Protein AF-A0A923ZU09-F1 (afdb_monomer_lite)

Secondary structure (DSSP, 8-state):
-HHHHHHHHHHHHHT-----S-------SS--SSGGGSEEEE-SSEEEEE---SSS--EEEEETT--SS-------

Foldseek 3Di:
DVVVVVVVVVVVVVPDDDDPDDDDDDDDPDFAPDQVRFDWDDDVAKIWTWRPDPPDTDIDIDGPPPDPDDDDDPDD

Sequence (76 aa):
MKKTFHFILLFALCSVQLFAQKQLTLWYKQPARNWNEALPIGNGRIGAMIFGRPENELIQLNEQTLWSGGPVNRNP

pLDDT: mean 89.66, std 10.28, range [63.09, 98.56]

Structure (mmCIF, N/CA/C/O backbone):
data_AF-A0A923ZU09-F1
#
_entry.id   AF-A0A923ZU09-F1
#
loop_
_atom_site.group_PDB
_atom_site.id
_atom_site.type_symbol
_atom_site.label_atom_id
_atom_site.label_alt_id
_atom_site.label_comp_id
_atom_site.label_asym_id
_atom_site.label_entity_id
_atom_site.label_seq_id
_atom_site.pdbx_PDB_ins_code
_atom_site.Cartn_x
_atom_site.Cartn_y
_atom_site.Cartn_z
_atom_site.occupancy
_atom_site.B_iso_or_equiv
_atom_site.auth_seq_id
_atom_site.auth_comp_id
_atom_site.auth_asym_id
_atom_site.auth_atom_id
_atom_site.pdbx_PDB_model_num
ATOM 1 N N . MET A 1 1 ? 3.488 -7.325 58.309 1.00 63.09 1 MET A N 1
ATOM 2 C CA . MET A 1 1 ? 2.234 -6.941 57.618 1.00 63.09 1 MET A CA 1
ATOM 3 C C . MET A 1 1 ? 2.359 -5.628 56.848 1.00 63.09 1 MET A C 1
ATOM 5 O O . MET A 1 1 ? 2.180 -5.651 55.641 1.00 63.09 1 MET A O 1
ATOM 9 N N . LYS A 1 2 ? 2.743 -4.502 57.479 1.00 65.94 2 LYS A N 1
ATOM 10 C CA . LYS A 1 2 ? 2.859 -3.201 56.783 1.00 65.94 2 LYS A CA 1
ATOM 11 C C . LYS A 1 2 ? 3.842 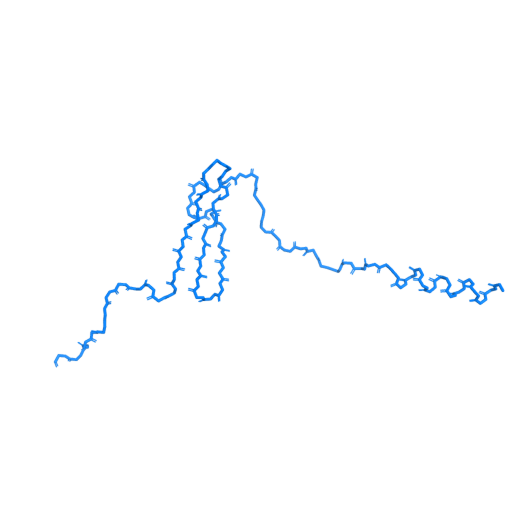-3.216 55.594 1.00 65.94 2 LYS A C 1
ATOM 13 O O . LYS A 1 2 ? 3.471 -2.780 54.517 1.00 65.94 2 LYS A O 1
ATOM 18 N N . LYS A 1 3 ? 5.053 -3.777 55.736 1.00 66.25 3 LYS A N 1
ATOM 19 C CA . LYS A 1 3 ? 6.059 -3.822 54.646 1.00 66.25 3 LYS A CA 1
ATOM 20 C C . LYS A 1 3 ? 5.636 -4.686 53.447 1.00 66.25 3 LYS A C 1
ATOM 22 O O . LYS A 1 3 ? 5.891 -4.318 52.309 1.00 66.25 3 LYS A O 1
ATOM 27 N N . THR A 1 4 ? 4.933 -5.787 53.705 1.00 73.12 4 THR A N 1
ATOM 28 C CA . THR A 1 4 ? 4.382 -6.680 52.675 1.00 73.12 4 THR A CA 1
ATOM 29 C C . THR A 1 4 ? 3.304 -5.978 51.848 1.00 73.12 4 THR A C 1
ATOM 31 O O . THR A 1 4 ? 3.281 -6.104 50.631 1.00 73.12 4 THR A O 1
ATOM 34 N N . PHE A 1 5 ? 2.467 -5.163 52.498 1.00 80.00 5 PHE A N 1
ATOM 35 C CA . PHE A 1 5 ? 1.447 -4.354 51.830 1.00 80.00 5 PHE A CA 1
ATOM 36 C C . PHE A 1 5 ? 2.054 -3.315 50.874 1.00 80.00 5 PHE A C 1
ATOM 38 O O . PHE A 1 5 ? 1.575 -3.159 49.758 1.00 80.00 5 PHE A O 1
ATOM 45 N N . HIS A 1 6 ? 3.154 -2.662 51.268 1.00 77.62 6 HIS A N 1
ATOM 46 C CA . HIS A 1 6 ? 3.849 -1.702 50.399 1.00 77.62 6 HIS A CA 1
ATOM 47 C C . HIS A 1 6 ? 4.473 -2.386 49.177 1.00 77.62 6 HIS A C 1
ATOM 49 O O . HIS A 1 6 ? 4.441 -1.828 48.087 1.00 77.62 6 HIS A O 1
ATOM 55 N N . PHE A 1 7 ? 4.994 -3.606 49.340 1.00 81.06 7 PHE A N 1
ATOM 56 C CA . PHE A 1 7 ? 5.556 -4.386 48.235 1.00 81.06 7 PHE A CA 1
ATOM 57 C C . PHE A 1 7 ? 4.488 -4.805 47.216 1.00 81.06 7 PHE A C 1
ATOM 59 O O . PHE A 1 7 ? 4.704 -4.692 46.013 1.00 81.06 7 PHE A O 1
ATOM 66 N N . ILE A 1 8 ? 3.315 -5.228 47.697 1.00 83.62 8 ILE A N 1
ATOM 67 C CA . ILE A 1 8 ? 2.165 -5.565 46.847 1.00 83.62 8 ILE A CA 1
ATOM 68 C C . ILE A 1 8 ? 1.649 -4.316 46.122 1.00 83.62 8 ILE A C 1
ATOM 70 O O . ILE A 1 8 ? 1.379 -4.372 44.925 1.00 83.62 8 ILE A O 1
ATOM 74 N N . LEU A 1 9 ? 1.569 -3.178 46.818 1.00 81.75 9 LEU A N 1
ATOM 75 C CA . LEU A 1 9 ? 1.137 -1.909 46.232 1.00 81.75 9 LEU A CA 1
ATOM 76 C C . LEU A 1 9 ? 2.104 -1.425 45.138 1.00 81.75 9 LEU A C 1
ATOM 78 O O . LEU A 1 9 ? 1.664 -0.982 44.081 1.00 81.75 9 LEU A O 1
ATOM 82 N N . LEU A 1 10 ? 3.415 -1.560 45.360 1.00 81.44 10 LEU A N 1
ATOM 83 C CA . LEU A 1 10 ? 4.445 -1.204 44.383 1.00 81.44 10 LEU A CA 1
ATOM 84 C C . LEU A 1 10 ? 4.388 -2.111 43.144 1.00 81.44 10 LEU A C 1
ATOM 86 O O . LEU A 1 10 ? 4.492 -1.626 42.020 1.00 81.44 10 LEU A O 1
ATOM 90 N N . PHE A 1 11 ? 4.174 -3.415 43.339 1.00 81.88 11 PHE A N 1
ATOM 91 C CA . PHE A 1 11 ? 4.038 -4.372 42.241 1.00 81.88 11 PHE A CA 1
ATOM 92 C C . PHE A 1 11 ? 2.771 -4.114 41.410 1.00 81.88 11 PHE A C 1
ATOM 94 O O . PHE A 1 11 ? 2.824 -4.141 40.181 1.00 81.88 11 PHE A O 1
ATOM 101 N N . ALA A 1 12 ? 1.652 -3.788 42.064 1.00 81.75 12 ALA A N 1
ATOM 102 C CA . ALA A 1 12 ? 0.405 -3.403 41.404 1.00 81.75 12 ALA A CA 1
ATOM 103 C C . ALA A 1 12 ? 0.531 -2.090 40.607 1.00 81.75 12 ALA A C 1
ATOM 105 O O . ALA A 1 12 ? -0.007 -1.983 39.511 1.00 81.75 12 ALA A O 1
ATOM 106 N N . LEU A 1 13 ? 1.279 -1.104 41.114 1.00 79.50 13 LEU A N 1
ATOM 107 C CA . LEU A 1 13 ? 1.528 0.157 40.403 1.00 79.50 13 LEU A CA 1
ATOM 108 C C . LEU A 1 13 ? 2.457 -0.020 39.190 1.00 79.50 13 LEU A C 1
ATOM 110 O O . LEU A 1 13 ? 2.279 0.655 38.181 1.00 79.50 13 LEU A O 1
ATOM 114 N N . CYS A 1 14 ? 3.426 -0.935 39.264 1.00 77.75 14 CYS A N 1
ATOM 115 C CA . CYS A 1 14 ? 4.397 -1.178 38.190 1.00 77.75 14 CYS A CA 1
ATOM 116 C C . CYS A 1 14 ? 3.856 -2.077 37.059 1.00 77.75 14 CYS A C 1
ATOM 118 O O . CYS A 1 14 ? 4.450 -2.150 35.988 1.00 77.75 14 CYS A O 1
ATOM 120 N N . SER A 1 15 ? 2.727 -2.757 37.280 1.00 78.06 15 SER A N 1
ATOM 121 C CA . SER A 1 15 ? 2.105 -3.668 36.304 1.00 78.06 15 SER A CA 1
ATOM 122 C C . SER A 1 15 ? 1.056 -3.001 35.406 1.00 78.06 15 SER A C 1
ATOM 124 O O . SER A 1 15 ? 0.516 -3.645 34.507 1.00 78.06 15 SER A O 1
ATOM 126 N N . VAL A 1 16 ? 0.790 -1.705 35.591 1.00 76.06 16 VAL A N 1
ATOM 127 C CA . VAL A 1 16 ? -0.127 -0.956 34.725 1.00 76.06 16 VAL A CA 1
ATOM 128 C C . VAL A 1 16 ? 0.580 -0.616 33.414 1.00 76.06 16 VAL A C 1
ATOM 130 O O . VAL A 1 16 ? 1.504 0.195 33.381 1.00 76.06 16 VAL A O 1
ATOM 133 N N . GLN A 1 17 ? 0.133 -1.216 32.310 1.00 75.94 17 GLN A N 1
ATOM 134 C CA . GLN A 1 17 ? 0.598 -0.826 30.981 1.00 75.94 17 GLN A CA 1
ATOM 135 C C . GLN A 1 17 ? 0.018 0.546 30.614 1.00 75.94 17 GLN A C 1
ATOM 137 O O . GLN A 1 17 ? -1.171 0.684 30.333 1.00 75.94 17 GLN A O 1
ATOM 142 N N . LEU A 1 18 ? 0.867 1.574 30.636 1.00 73.56 18 LEU A N 1
ATOM 143 C CA . LEU A 1 18 ? 0.529 2.915 30.166 1.00 73.56 18 LEU A CA 1
ATOM 144 C C . LEU A 1 18 ? 0.744 2.984 28.649 1.00 73.56 18 LEU A C 1
ATOM 146 O O . LEU A 1 18 ? 1.876 3.035 28.172 1.00 73.56 18 LEU A O 1
ATOM 150 N N . PHE A 1 19 ? -0.344 3.003 27.880 1.00 75.62 19 PHE A N 1
ATOM 151 C CA . PHE A 1 19 ? -0.287 3.257 26.440 1.00 75.62 19 PHE A CA 1
ATOM 152 C C . PHE A 1 19 ? -0.305 4.769 26.197 1.00 75.62 19 PHE A C 1
ATOM 154 O O . PHE A 1 19 ? -1.340 5.417 26.330 1.00 75.62 19 PHE A O 1
ATOM 161 N N . ALA A 1 20 ? 0.855 5.344 25.876 1.00 72.38 20 ALA A N 1
ATOM 162 C CA . ALA A 1 20 ? 1.016 6.793 25.748 1.00 72.38 20 ALA A CA 1
ATOM 163 C C . ALA A 1 20 ? 0.566 7.360 24.389 1.00 72.38 20 ALA A C 1
ATOM 165 O O . ALA A 1 20 ? 0.256 8.547 24.299 1.00 72.38 20 ALA A O 1
ATOM 166 N N . GLN A 1 21 ? 0.528 6.546 23.327 1.00 74.69 21 GLN A N 1
ATOM 167 C CA . GLN A 1 21 ? 0.276 7.037 21.972 1.00 74.69 21 GLN A CA 1
ATOM 168 C C . GLN A 1 21 ? -0.848 6.276 21.276 1.00 74.69 21 GLN A C 1
ATOM 170 O O . GLN A 1 21 ? -0.852 5.049 21.192 1.00 74.69 21 GLN A O 1
ATOM 175 N N . LYS A 1 22 ? -1.804 7.042 20.745 1.00 80.75 22 LYS A N 1
ATOM 176 C CA . LYS A 1 22 ? -2.881 6.531 19.900 1.00 80.75 22 LYS A CA 1
ATOM 177 C C . LYS A 1 22 ? -2.288 5.997 18.595 1.00 80.75 22 LYS A C 1
ATOM 179 O O . LYS A 1 22 ? -1.479 6.675 17.964 1.00 80.75 22 LYS A O 1
ATOM 184 N N . GLN A 1 23 ? -2.716 4.808 18.184 1.00 85.62 23 GLN A N 1
ATOM 185 C CA . GLN A 1 23 ? -2.295 4.216 16.920 1.00 85.62 23 GLN A CA 1
ATOM 186 C C . GLN A 1 23 ? -2.721 5.115 15.749 1.00 85.62 23 GLN A C 1
ATOM 188 O O . GLN A 1 23 ? -3.897 5.468 15.619 1.00 85.62 23 GLN A O 1
ATOM 193 N N . LEU A 1 24 ? -1.755 5.517 14.920 1.00 92.12 24 LEU A N 1
ATOM 194 C CA . LEU A 1 24 ? -2.015 6.256 13.690 1.00 92.12 24 LEU A CA 1
ATOM 195 C C . LEU A 1 24 ? -2.421 5.255 12.611 1.00 92.12 24 LEU A C 1
ATOM 197 O O . LEU A 1 24 ? -1.577 4.560 12.050 1.00 92.12 24 LEU A O 1
ATOM 201 N N . THR A 1 25 ? -3.721 5.178 12.351 1.00 93.75 25 THR A N 1
ATOM 202 C CA . THR A 1 25 ? -4.299 4.224 11.404 1.00 93.75 25 THR A CA 1
ATOM 203 C C . THR A 1 25 ? -5.214 4.952 10.435 1.00 93.75 25 THR A C 1
ATOM 205 O O . THR A 1 25 ? -6.079 5.724 10.851 1.00 93.75 25 THR A O 1
ATOM 208 N N . LEU A 1 26 ? -5.055 4.660 9.146 1.00 95.06 26 LEU A N 1
ATOM 209 C CA . LEU A 1 26 ? -6.048 4.976 8.126 1.00 95.06 26 LEU A CA 1
ATOM 210 C C . LEU A 1 26 ? -7.002 3.781 8.008 1.00 95.06 26 LEU A C 1
ATOM 212 O O . LEU A 1 26 ? -6.559 2.657 7.778 1.00 95.06 26 LEU A O 1
ATOM 216 N N . TRP A 1 27 ? -8.299 4.010 8.214 1.00 96.00 27 TRP A N 1
ATOM 217 C CA . TRP A 1 27 ? -9.331 2.970 8.188 1.00 96.00 27 TRP A CA 1
ATOM 218 C C . TRP A 1 27 ? -10.567 3.455 7.436 1.00 96.00 27 TRP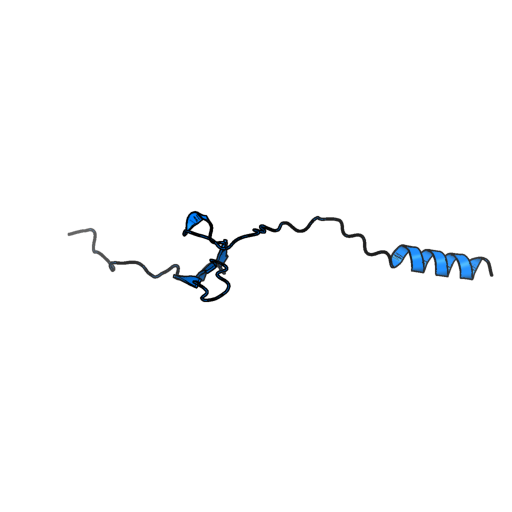 A C 1
ATOM 220 O O . TRP A 1 27 ? -11.004 4.593 7.616 1.00 96.00 27 TRP A O 1
ATOM 230 N N . TYR A 1 28 ? -11.165 2.567 6.642 1.00 97.25 28 TYR A N 1
ATOM 231 C CA . TYR A 1 28 ? -12.295 2.879 5.772 1.00 97.25 28 TYR A CA 1
ATOM 232 C C . TYR A 1 28 ? -13.366 1.797 5.890 1.00 97.25 28 TYR A C 1
ATOM 234 O O . TYR A 1 28 ? -13.073 0.627 6.113 1.00 97.25 28 TYR A O 1
ATOM 242 N N . LYS A 1 29 ? -14.633 2.200 5.758 1.00 97.94 29 LYS A N 1
ATOM 243 C CA . LYS A 1 29 ? -15.791 1.294 5.871 1.00 97.94 29 LYS A CA 1
ATOM 244 C C . LYS A 1 29 ? -16.170 0.620 4.550 1.00 97.94 29 LYS A C 1
ATOM 246 O O . LYS A 1 29 ? -17.093 -0.185 4.535 1.00 97.94 29 LYS A O 1
ATOM 251 N N . GLN A 1 30 ? -15.512 0.988 3.454 1.00 97.81 30 GLN A N 1
ATOM 252 C CA . GLN A 1 30 ? -15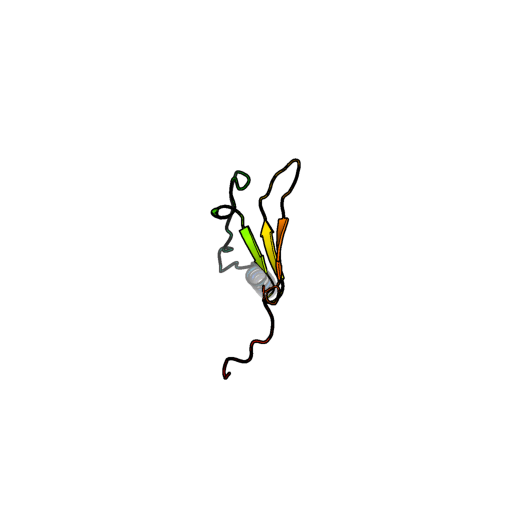.826 0.510 2.114 1.00 97.81 30 GLN A CA 1
ATOM 253 C C . GLN A 1 30 ? -14.540 0.290 1.302 1.00 97.81 30 GLN A C 1
ATOM 255 O O . GLN A 1 30 ? -13.556 0.988 1.562 1.00 97.81 30 GLN A O 1
ATOM 260 N N . PRO A 1 31 ? -14.554 -0.629 0.321 1.00 98.25 31 PRO A N 1
ATOM 261 C CA . PRO A 1 31 ? -13.437 -0.836 -0.599 1.00 98.25 31 PRO A CA 1
ATOM 262 C C . PRO A 1 31 ? -13.161 0.395 -1.468 1.00 98.25 31 PR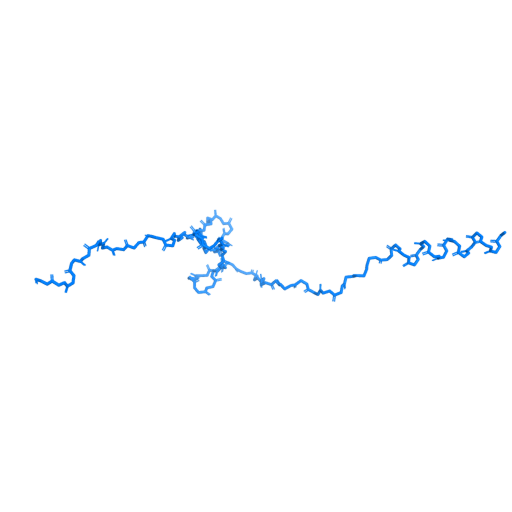O A C 1
ATOM 264 O O . PRO A 1 31 ? -14.071 1.181 -1.750 1.00 98.25 31 PRO A O 1
ATOM 267 N N . ALA A 1 32 ? -11.929 0.512 -1.958 1.00 98.06 32 ALA A N 1
ATOM 268 C CA . ALA A 1 32 ? -11.525 1.554 -2.893 1.00 98.06 32 ALA A CA 1
ATOM 269 C C . ALA A 1 32 ? -12.203 1.373 -4.262 1.00 98.06 32 ALA A C 1
ATOM 271 O O . ALA A 1 32 ? -12.147 0.299 -4.875 1.00 98.06 32 ALA A O 1
ATOM 272 N N . ARG A 1 33 ? -12.815 2.442 -4.779 1.00 97.19 33 ARG A N 1
ATOM 273 C CA . ARG A 1 33 ? -13.444 2.461 -6.112 1.00 97.19 33 ARG A CA 1
ATOM 274 C C . ARG A 1 33 ? -12.442 2.748 -7.222 1.00 97.19 33 ARG A C 1
ATOM 276 O O . ARG A 1 33 ? -12.615 2.288 -8.347 1.00 97.19 33 ARG A O 1
ATOM 283 N N . ASN A 1 34 ? -11.404 3.517 -6.912 1.00 97.25 34 ASN A N 1
ATOM 284 C CA . ASN A 1 34 ? -10.359 3.925 -7.842 1.00 97.25 34 ASN A CA 1
ATOM 285 C C . ASN A 1 34 ? -8.995 3.981 -7.137 1.00 97.25 34 ASN A C 1
ATOM 287 O O . ASN A 1 34 ? -8.904 3.821 -5.922 1.00 97.25 34 ASN A O 1
ATOM 291 N N . TRP A 1 35 ? -7.939 4.217 -7.915 1.00 96.81 35 TRP A N 1
ATOM 292 C CA . TRP A 1 35 ? -6.555 4.214 -7.438 1.00 96.81 35 TRP A CA 1
ATOM 293 C C . TRP A 1 35 ? -6.286 5.190 -6.285 1.00 96.81 35 TRP A C 1
ATOM 295 O O . TRP A 1 35 ? -5.565 4.844 -5.357 1.00 96.81 35 TRP A O 1
ATOM 305 N N . ASN A 1 36 ? -6.906 6.375 -6.303 1.00 97.25 36 ASN A N 1
ATOM 306 C CA . ASN A 1 36 ? -6.675 7.411 -5.290 1.00 97.25 36 ASN A CA 1
ATOM 307 C C . ASN A 1 36 ? -7.242 7.041 -3.909 1.00 97.25 36 ASN A C 1
ATOM 309 O O . ASN A 1 36 ? -6.899 7.677 -2.917 1.00 97.25 36 ASN A O 1
ATOM 313 N N . GLU A 1 37 ? -8.134 6.050 -3.845 1.00 98.00 37 GLU A N 1
ATOM 314 C CA . GLU A 1 37 ? -8.742 5.559 -2.603 1.00 98.00 37 GLU A CA 1
ATOM 315 C C . GLU A 1 37 ? -8.030 4.315 -2.048 1.00 98.00 37 GLU A C 1
ATOM 317 O O . GLU A 1 37 ? -8.280 3.924 -0.908 1.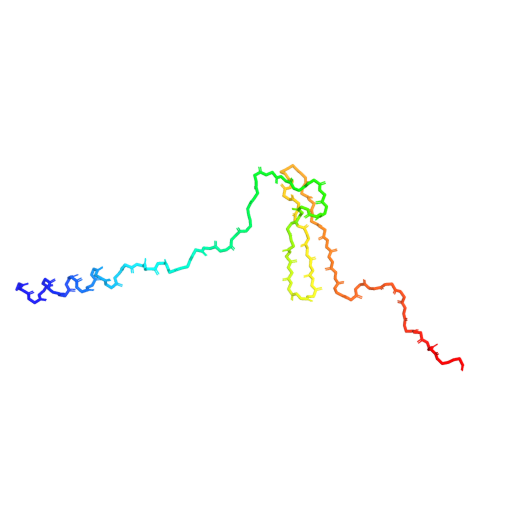00 98.00 37 GLU A O 1
ATOM 322 N N . ALA A 1 38 ? -7.172 3.671 -2.845 1.00 98.25 38 ALA A N 1
ATOM 323 C CA . ALA A 1 38 ? -6.444 2.476 -2.438 1.00 98.25 38 ALA A CA 1
ATOM 324 C C . ALA A 1 38 ? -5.291 2.829 -1.485 1.00 98.25 38 ALA A C 1
ATOM 326 O O . ALA A 1 38 ? -4.711 3.914 -1.552 1.00 98.25 38 ALA A O 1
ATOM 327 N N . LEU A 1 39 ? -4.943 1.903 -0.589 1.00 98.44 39 LEU A N 1
ATOM 328 C CA . LEU A 1 39 ? -3.935 2.160 0.441 1.00 98.44 39 LEU A CA 1
ATOM 329 C C . LEU A 1 39 ? -2.536 1.746 -0.029 1.00 98.44 39 LEU A C 1
ATOM 331 O O . LEU A 1 39 ? -2.351 0.575 -0.373 1.00 98.44 39 LEU A O 1
ATOM 335 N N . PRO A 1 40 ? -1.551 2.667 -0.028 1.00 98.00 40 PRO A N 1
ATOM 336 C CA . PRO A 1 40 ? -0.190 2.356 -0.430 1.00 98.00 40 PRO A CA 1
ATOM 337 C C . PRO A 1 40 ? 0.567 1.626 0.681 1.00 98.00 40 PRO A C 1
ATOM 339 O O . PRO A 1 40 ? 0.561 2.038 1.842 1.00 98.00 40 PRO A O 1
ATOM 342 N N . ILE A 1 41 ? 1.299 0.585 0.298 1.00 98.25 41 ILE A N 1
ATOM 343 C CA . ILE A 1 41 ? 2.325 -0.067 1.116 1.00 98.25 41 ILE A CA 1
ATOM 344 C C . ILE A 1 41 ? 3.606 -0.227 0.294 1.00 98.25 41 ILE A C 1
ATOM 346 O O . ILE A 1 41 ? 3.558 -0.327 -0.930 1.00 98.25 41 ILE A O 1
ATOM 350 N N . GLY A 1 42 ? 4.768 -0.273 0.944 1.00 97.94 42 GLY A N 1
ATOM 351 C CA . GLY A 1 42 ? 6.024 -0.503 0.235 1.00 97.94 42 GLY A CA 1
ATOM 352 C C . GLY A 1 42 ? 7.237 -0.608 1.148 1.00 97.94 42 GLY A C 1
ATOM 353 O O . GLY A 1 42 ? 7.194 -0.213 2.310 1.00 97.94 42 GLY A O 1
ATOM 354 N N . ASN A 1 43 ? 8.327 -1.149 0.601 1.00 98.25 43 ASN A N 1
ATOM 355 C CA . ASN A 1 43 ? 9.607 -1.327 1.301 1.00 98.25 43 ASN A CA 1
ATOM 356 C C . ASN A 1 43 ? 10.752 -0.498 0.691 1.00 98.25 43 ASN A C 1
ATOM 358 O O . ASN A 1 43 ? 11.923 -0.813 0.888 1.00 98.25 43 ASN A O 1
ATOM 362 N N . GLY A 1 44 ? 10.415 0.514 -0.108 1.00 97.00 44 GLY A N 1
ATOM 363 C CA . GLY A 1 44 ? 11.371 1.336 -0.851 1.00 97.00 44 GLY A CA 1
ATOM 364 C C . GLY A 1 44 ? 11.766 0.774 -2.220 1.00 97.00 44 GLY A C 1
ATOM 365 O O . GLY A 1 44 ? 12.160 1.555 -3.073 1.00 97.00 44 GLY A O 1
ATOM 366 N N . ARG A 1 45 ? 11.606 -0.534 -2.476 1.00 97.88 45 ARG A N 1
ATOM 367 C CA . ARG A 1 45 ? 11.857 -1.145 -3.798 1.00 97.88 45 ARG A CA 1
ATOM 368 C C . ARG A 1 45 ? 10.580 -1.585 -4.500 1.00 97.88 45 ARG A C 1
ATOM 370 O O . ARG A 1 45 ? 10.377 -1.283 -5.671 1.00 97.88 45 ARG A O 1
ATOM 377 N N . ILE A 1 46 ? 9.738 -2.317 -3.781 1.00 98.31 46 ILE A N 1
ATOM 378 C CA . ILE A 1 46 ? 8.436 -2.782 -4.253 1.00 98.31 46 ILE A CA 1
ATOM 379 C C . ILE A 1 46 ? 7.364 -1.972 -3.530 1.00 98.31 46 ILE A C 1
ATOM 381 O O . ILE A 1 46 ? 7.454 -1.759 -2.316 1.00 98.31 46 ILE A O 1
ATOM 385 N N . GLY A 1 47 ? 6.363 -1.534 -4.286 1.00 98.25 47 GLY A N 1
ATOM 386 C CA . GLY A 1 47 ? 5.153 -0.900 -3.778 1.00 98.25 47 GLY A CA 1
ATOM 387 C C . GLY A 1 47 ? 3.914 -1.702 -4.157 1.00 98.25 47 GLY A C 1
ATOM 388 O O . GLY A 1 47 ? 3.917 -2.428 -5.153 1.00 98.25 47 GLY A O 1
ATOM 389 N N . ALA A 1 48 ? 2.856 -1.560 -3.368 1.00 98.44 48 ALA A N 1
ATOM 390 C CA . ALA A 1 48 ? 1.547 -2.087 -3.700 1.00 98.44 48 ALA A CA 1
ATOM 391 C C . ALA A 1 48 ? 0.427 -1.131 -3.282 1.00 98.44 48 ALA A C 1
ATOM 393 O O . ALA A 1 48 ? 0.539 -0.444 -2.268 1.00 98.44 48 ALA A O 1
ATOM 394 N N . MET A 1 49 ? -0.661 -1.130 -4.047 1.00 98.56 49 MET A N 1
ATOM 395 C CA . MET A 1 49 ? -1.901 -0.425 -3.726 1.00 98.56 49 MET A CA 1
ATOM 396 C C . MET A 1 49 ? -2.985 -1.452 -3.409 1.00 98.56 49 MET A C 1
ATOM 398 O O . MET A 1 49 ? -3.296 -2.292 -4.256 1.00 98.56 49 MET A O 1
ATOM 402 N N . ILE A 1 50 ? -3.545 -1.389 -2.200 1.00 98.50 50 ILE A N 1
ATOM 403 C CA . ILE A 1 50 ? -4.545 -2.343 -1.699 1.00 98.50 50 ILE A CA 1
ATOM 404 C C . ILE A 1 50 ? -5.950 -1.762 -1.866 1.00 98.50 50 ILE A C 1
ATOM 406 O O . ILE A 1 50 ? -6.242 -0.703 -1.305 1.00 98.50 50 ILE A O 1
ATOM 410 N N . PHE A 1 51 ? -6.823 -2.445 -2.615 1.00 98.50 51 PHE A N 1
ATOM 411 C CA . PHE A 1 51 ? -8.182 -1.965 -2.882 1.00 98.50 51 PHE A CA 1
ATOM 412 C C . PHE A 1 51 ? -9.215 -2.439 -1.848 1.00 98.50 51 PHE A C 1
ATOM 414 O O . PHE A 1 51 ? -10.214 -1.750 -1.636 1.00 98.50 51 PHE A O 1
ATOM 421 N N . GLY A 1 52 ? -9.001 -3.576 -1.186 1.00 98.12 52 GLY A N 1
ATOM 422 C CA . GLY A 1 52 ? -9.867 -4.065 -0.106 1.00 98.12 52 GLY A CA 1
ATOM 423 C C . GLY A 1 52 ? -11.195 -4.649 -0.595 1.00 98.12 52 GLY A C 1
ATOM 424 O O . GLY A 1 52 ? -12.211 -4.506 0.087 1.00 98.12 52 GLY A O 1
ATOM 425 N N . ARG A 1 53 ? -11.236 -5.234 -1.798 1.00 97.50 53 ARG A N 1
ATOM 426 C CA . ARG A 1 53 ? -12.471 -5.766 -2.407 1.00 97.50 53 ARG A CA 1
ATOM 427 C C . ARG A 1 53 ? -12.807 -7.147 -1.814 1.00 97.50 53 ARG A C 1
ATOM 429 O O . ARG A 1 53 ? -12.001 -8.057 -1.975 1.00 97.50 53 ARG A O 1
ATOM 436 N N . PRO A 1 54 ? -13.993 -7.351 -1.204 1.00 95.88 54 PRO A N 1
ATOM 437 C CA . PRO A 1 54 ? -14.293 -8.577 -0.457 1.00 95.88 54 PRO A CA 1
ATOM 438 C C . PRO A 1 54 ? -14.318 -9.864 -1.290 1.00 95.88 54 PRO A C 1
ATOM 440 O O . PRO A 1 54 ? -13.896 -10.906 -0.805 1.00 95.88 54 PRO A O 1
ATOM 443 N N . GLU A 1 55 ? -14.836 -9.806 -2.519 1.00 97.06 55 GLU A N 1
ATOM 444 C CA . GLU A 1 55 ? -15.005 -10.997 -3.369 1.00 97.06 55 GLU A CA 1
ATOM 445 C C . GLU A 1 55 ? -13.793 -11.264 -4.265 1.00 97.06 55 GLU A C 1
ATOM 447 O O . GLU A 1 55 ? -13.385 -12.407 -4.447 1.00 97.06 55 GLU A O 1
ATOM 452 N N . ASN A 1 56 ? -13.222 -10.205 -4.842 1.00 97.25 56 ASN A N 1
ATOM 453 C CA . ASN A 1 56 ? -12.078 -10.293 -5.740 1.00 97.25 56 ASN A CA 1
ATOM 454 C C . ASN A 1 56 ? -11.149 -9.102 -5.513 1.00 97.25 56 ASN A C 1
ATOM 456 O O . ASN A 1 56 ? -11.396 -7.999 -6.016 1.00 97.25 56 ASN A O 1
ATOM 460 N N . GLU A 1 57 ? -10.110 -9.337 -4.717 1.00 97.69 57 GLU A N 1
ATOM 461 C CA . GLU A 1 57 ? -9.123 -8.332 -4.353 1.00 97.69 57 GLU A CA 1
ATOM 462 C C . GLU A 1 57 ? -8.323 -7.856 -5.573 1.00 97.69 57 GLU A C 1
ATOM 464 O O . GLU A 1 57 ? -7.981 -8.627 -6.469 1.00 97.69 57 GLU A O 1
ATOM 469 N N . LEU A 1 58 ? -7.984 -6.567 -5.581 1.00 98.00 58 LEU A N 1
ATOM 470 C CA . LEU A 1 58 ? -7.049 -5.997 -6.533 1.00 98.00 58 LEU A CA 1
ATOM 471 C C . LEU A 1 58 ? -5.854 -5.433 -5.768 1.00 98.00 58 LEU A C 1
ATOM 473 O O . LEU A 1 58 ? -5.952 -4.403 -5.106 1.00 98.00 58 LEU A O 1
ATOM 477 N N . ILE A 1 59 ? -4.704 -6.079 -5.932 1.00 98.19 59 ILE A N 1
ATOM 478 C CA . ILE A 1 59 ? -3.418 -5.558 -5.473 1.00 98.19 59 ILE A CA 1
ATOM 479 C C . ILE A 1 59 ? -2.644 -5.115 -6.705 1.00 98.19 59 ILE A C 1
ATOM 481 O O . ILE A 1 59 ? -2.200 -5.943 -7.499 1.00 98.19 59 ILE A O 1
ATOM 485 N N . GLN A 1 60 ? -2.491 -3.807 -6.884 1.00 98.06 60 GLN A N 1
ATOM 486 C CA . GLN A 1 60 ? -1.648 -3.284 -7.959 1.00 98.06 60 GLN A CA 1
ATOM 487 C C . GLN A 1 60 ? -0.215 -3.162 -7.469 1.00 98.06 60 GLN A C 1
ATOM 489 O O . GLN A 1 60 ? 0.001 -2.678 -6.364 1.00 98.06 60 GLN A O 1
ATOM 494 N N . LEU A 1 61 ? 0.744 -3.603 -8.281 1.00 98.25 61 LEU A N 1
ATOM 495 C CA . LEU A 1 61 ? 2.155 -3.673 -7.912 1.00 98.25 61 LEU A CA 1
ATOM 496 C C . LEU A 1 61 ? 2.983 -2.649 -8.686 1.00 98.25 61 LEU A C 1
ATOM 49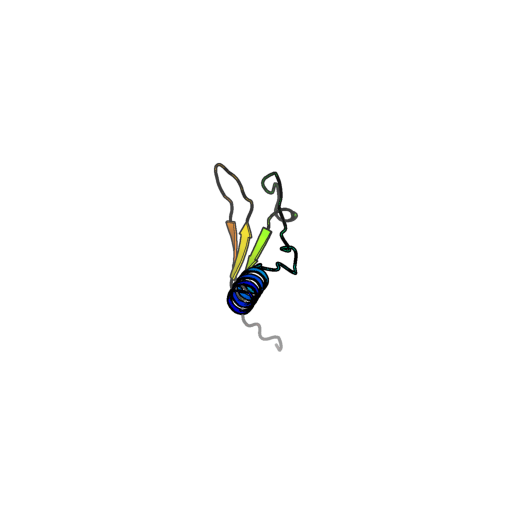8 O O . LEU A 1 61 ? 2.765 -2.423 -9.876 1.00 98.25 61 LEU A O 1
ATOM 502 N N . ASN A 1 62 ? 3.993 -2.109 -8.013 1.00 97.94 62 ASN A N 1
ATOM 503 C CA . ASN A 1 62 ? 5.023 -1.261 -8.594 1.00 97.94 62 ASN A CA 1
ATOM 504 C C . ASN A 1 62 ? 6.410 -1.776 -8.194 1.00 97.94 62 ASN A C 1
ATOM 506 O O . ASN A 1 62 ? 6.608 -2.275 -7.085 1.00 97.94 62 ASN A O 1
ATOM 510 N N . GLU A 1 63 ? 7.386 -1.604 -9.083 1.00 98.25 63 GLU A N 1
ATOM 511 C CA . GLU A 1 63 ? 8.802 -1.877 -8.828 1.00 98.25 63 GLU A CA 1
ATOM 512 C C . GLU A 1 63 ? 9.598 -0.631 -9.227 1.00 98.25 63 GLU A C 1
ATOM 514 O O . GLU A 1 63 ? 9.392 -0.086 -10.312 1.00 98.25 63 GLU A O 1
ATOM 519 N N . GLN A 1 64 ? 10.460 -0.140 -8.335 1.00 97.44 64 GLN A N 1
ATOM 520 C CA . GLN A 1 64 ? 11.111 1.169 -8.469 1.00 97.44 64 GLN A CA 1
ATOM 521 C C . GLN A 1 64 ? 11.988 1.328 -9.725 1.00 97.44 64 GLN A C 1
ATOM 523 O O . GLN A 1 64 ? 12.283 2.452 -10.124 1.00 97.44 64 GLN A O 1
ATOM 528 N N . THR A 1 65 ? 12.450 0.227 -10.319 1.00 96.31 65 THR A N 1
ATOM 529 C CA . THR A 1 65 ? 13.343 0.192 -11.485 1.00 96.31 65 THR A CA 1
ATOM 530 C C . THR A 1 65 ? 12.624 -0.183 -12.780 1.00 96.31 65 THR A C 1
ATOM 532 O O . THR A 1 65 ? 13.253 -0.184 -13.839 1.00 96.31 65 THR A O 1
ATOM 535 N N . LEU A 1 66 ? 11.313 -0.443 -12.736 1.00 96.62 66 LEU A N 1
ATOM 536 C CA . LEU A 1 66 ? 10.524 -0.725 -13.931 1.00 96.62 66 LEU A CA 1
ATOM 537 C C . LEU A 1 66 ? 10.237 0.571 -14.700 1.00 96.62 66 LEU A C 1
ATOM 539 O O . LEU A 1 66 ? 9.182 1.188 -14.564 1.00 96.62 66 LEU A O 1
ATOM 543 N N . TRP A 1 67 ? 11.199 0.968 -15.525 1.00 95.06 67 TRP A N 1
ATOM 544 C CA . TRP A 1 67 ? 11.119 2.134 -16.396 1.00 95.06 67 TRP A CA 1
ATOM 545 C C . TRP A 1 67 ? 11.124 1.714 -17.861 1.00 95.06 67 TRP A C 1
ATOM 547 O O . TRP A 1 67 ? 11.768 0.740 -18.248 1.00 95.06 67 TRP A O 1
ATOM 557 N N . SER A 1 68 ? 10.418 2.475 -18.695 1.00 94.00 68 SER A N 1
ATOM 558 C CA . SER A 1 68 ? 10.527 2.349 -20.147 1.00 94.00 68 SER A CA 1
ATOM 559 C C . SER A 1 68 ? 11.797 3.025 -20.664 1.00 94.00 68 SER A C 1
ATOM 561 O O . SER A 1 68 ? 12.207 4.063 -20.141 1.00 94.00 68 SER A O 1
ATOM 563 N N . GLY A 1 69 ? 12.342 2.510 -21.764 1.00 91.25 69 GLY A N 1
ATOM 564 C CA . GLY A 1 69 ? 13.552 3.036 -22.392 1.00 91.25 69 GLY A CA 1
ATOM 565 C C . GLY A 1 69 ? 14.817 2.312 -21.931 1.00 91.25 69 GLY A C 1
ATOM 566 O O . GLY A 1 69 ? 14.764 1.310 -21.225 1.00 91.25 69 GLY A O 1
ATOM 567 N N . GLY A 1 70 ? 15.964 2.808 -22.380 1.00 89.00 70 GLY A N 1
ATOM 568 C CA . GLY A 1 70 ? 17.277 2.265 -22.044 1.00 89.00 70 GLY A CA 1
ATOM 569 C C . GLY A 1 70 ? 18.332 3.367 -22.052 1.00 89.00 70 GLY A C 1
ATOM 570 O O . GLY A 1 70 ? 17.989 4.534 -22.251 1.00 89.00 70 GLY A O 1
ATOM 571 N N . PRO A 1 71 ? 19.612 3.032 -21.834 1.00 90.25 71 PRO A N 1
ATOM 572 C CA . PRO A 1 71 ? 20.695 3.998 -21.944 1.00 90.25 71 PRO A CA 1
ATOM 573 C C . PRO A 1 71 ? 20.647 4.709 -23.301 1.00 90.25 71 PRO A C 1
ATOM 575 O O . PRO A 1 71 ? 20.683 4.066 -24.348 1.00 90.25 71 PRO A O 1
ATOM 578 N N . VAL A 1 72 ? 20.557 6.037 -23.278 1.00 86.94 72 VAL A N 1
ATOM 579 C CA . VAL A 1 72 ? 20.593 6.867 -24.486 1.00 86.94 72 VAL A CA 1
ATOM 580 C C . VAL A 1 72 ? 21.884 7.664 -24.467 1.00 86.94 72 VAL A C 1
ATOM 582 O O . VAL A 1 72 ? 22.149 8.380 -23.498 1.00 86.94 72 VAL A O 1
ATOM 585 N N . ASN A 1 73 ? 22.679 7.569 -25.535 1.00 84.31 73 ASN A N 1
ATOM 586 C CA . ASN A 1 73 ? 23.785 8.496 -25.719 1.00 84.31 73 ASN A CA 1
ATOM 587 C C . ASN A 1 73 ? 23.206 9.875 -26.064 1.00 84.31 73 ASN A C 1
ATOM 589 O O . ASN A 1 73 ? 22.636 10.071 -27.134 1.00 84.31 73 ASN A O 1
ATOM 593 N N . ARG A 1 74 ? 23.299 10.810 -25.114 1.00 82.56 74 ARG A N 1
ATOM 594 C CA . ARG A 1 74 ? 22.793 12.181 -25.269 1.00 82.56 74 ARG A CA 1
ATOM 595 C C . ARG A 1 74 ? 23.738 13.085 -26.061 1.00 82.56 74 ARG A C 1
ATOM 597 O O . ARG A 1 74 ? 23.352 14.215 -26.340 1.00 82.56 74 ARG A O 1
ATOM 604 N N . ASN A 1 75 ? 24.940 12.610 -26.395 1.00 76.25 75 ASN A N 1
ATOM 605 C CA . ASN A 1 75 ? 25.894 13.344 -27.214 1.00 76.25 75 ASN A CA 1
ATOM 606 C C . ASN A 1 75 ? 26.027 12.643 -28.581 1.00 76.25 75 ASN A C 1
ATOM 608 O O . ASN A 1 75 ? 26.590 11.543 -28.620 1.00 76.25 75 ASN A O 1
ATOM 612 N N . PRO A 1 76 ? 25.447 13.211 -29.655 1.00 66.94 76 PRO A N 1
ATOM 613 C CA . PRO A 1 76 ? 25.554 12.655 -31.001 1.00 66.94 76 PRO A CA 1
ATOM 614 C C . PRO A 1 76 ? 26.991 12.686 -31.535 1.00 66.94 76 PRO A C 1
ATOM 616 O O . PRO A 1 76 ? 27.777 13.560 -31.100 1.00 66.94 76 PRO A O 1
#

Radius of gyration: 26.21 Å; chains: 1; bounding box: 42×24×89 Å